Protein AF-A0A1N7JQ66-F1 (afdb_monomer)

pLDDT: mean 81.76, std 10.27, range [47.38, 91.62]

Structure (mmCIF, N/CA/C/O backbone):
data_AF-A0A1N7JQ66-F1
#
_entry.id   AF-A0A1N7JQ66-F1
#
loop_
_atom_site.group_PDB
_atom_site.id
_atom_site.type_symbol
_atom_site.label_atom_id
_atom_site.label_alt_id
_atom_site.label_comp_id
_atom_site.label_asym_id
_atom_site.label_entity_id
_atom_site.label_seq_id
_atom_site.pdbx_PDB_ins_code
_atom_site.Cartn_x
_atom_site.Cartn_y
_atom_site.Cartn_z
_atom_site.occupancy
_atom_site.B_iso_or_equiv
_atom_site.auth_seq_id
_atom_site.auth_comp_id
_atom_site.auth_asym_id
_atom_site.auth_atom_id
_atom_site.pdbx_PDB_model_num
ATOM 1 N N . MET A 1 1 ? 8.493 10.787 7.341 1.00 57.88 1 MET A N 1
ATOM 2 C CA . MET A 1 1 ? 9.336 9.658 6.899 1.00 57.88 1 MET A CA 1
ATOM 3 C C . MET A 1 1 ? 8.593 8.378 7.246 1.00 57.88 1 MET A C 1
ATOM 5 O O . MET A 1 1 ? 7.920 8.374 8.273 1.00 57.88 1 MET A O 1
ATOM 9 N N . ALA A 1 2 ? 8.598 7.369 6.374 1.00 65.94 2 ALA A N 1
ATOM 10 C CA . ALA A 1 2 ? 7.970 6.081 6.676 1.00 65.94 2 ALA A CA 1
ATOM 11 C C . ALA A 1 2 ? 8.928 5.208 7.506 1.00 65.94 2 ALA A C 1
ATOM 13 O O . ALA A 1 2 ? 10.132 5.325 7.293 1.00 65.94 2 ALA A O 1
ATOM 14 N N . PRO A 1 3 ? 8.429 4.342 8.411 1.00 72.75 3 PRO A N 1
ATOM 15 C CA . PRO A 1 3 ? 9.292 3.502 9.244 1.00 72.75 3 PRO A CA 1
ATOM 16 C C . PRO A 1 3 ? 10.181 2.549 8.413 1.00 72.75 3 PRO A C 1
ATOM 18 O O . PRO A 1 3 ? 9.960 2.393 7.206 1.00 72.75 3 PRO A O 1
ATOM 21 N N . PRO A 1 4 ? 11.177 1.887 9.025 1.00 71.75 4 PRO A N 1
ATOM 22 C CA . PRO A 1 4 ? 11.940 0.830 8.364 1.00 71.75 4 PRO A CA 1
ATOM 23 C C . PRO A 1 4 ? 11.039 -0.333 7.920 1.00 71.75 4 PRO A C 1
ATOM 25 O O . PRO A 1 4 ? 9.967 -0.561 8.493 1.00 71.75 4 PRO A O 1
ATOM 28 N N . ILE A 1 5 ? 11.469 -1.089 6.904 1.00 66.38 5 ILE A N 1
ATOM 29 C CA . ILE A 1 5 ? 10.705 -2.252 6.421 1.00 66.38 5 ILE A CA 1
ATOM 30 C C . ILE A 1 5 ? 10.740 -3.347 7.498 1.00 66.38 5 ILE A C 1
ATOM 32 O O . ILE A 1 5 ? 11.826 -3.774 7.896 1.00 66.38 5 ILE A O 1
ATOM 36 N N . PRO A 1 6 ? 9.589 -3.855 7.972 1.00 65.75 6 PRO A N 1
ATOM 37 C CA . PRO A 1 6 ? 9.570 -4.958 8.922 1.00 65.75 6 PRO A CA 1
ATOM 38 C C . PRO A 1 6 ? 10.256 -6.203 8.364 1.00 65.75 6 PRO A C 1
ATOM 40 O O . PRO A 1 6 ? 9.927 -6.673 7.280 1.00 65.75 6 PRO A O 1
ATOM 43 N N . ALA A 1 7 ? 11.111 -6.829 9.172 1.00 56.16 7 ALA A N 1
ATOM 44 C CA . ALA A 1 7 ? 11.742 -8.112 8.852 1.00 56.16 7 ALA A CA 1
ATOM 45 C C . ALA A 1 7 ? 10.801 -9.336 9.017 1.00 56.16 7 ALA A C 1
ATOM 47 O O . ALA A 1 7 ? 11.250 -10.483 9.001 1.00 56.16 7 ALA A O 1
ATOM 48 N N . GLY A 1 8 ? 9.502 -9.119 9.257 1.00 54.00 8 GLY A N 1
ATOM 49 C CA . GLY A 1 8 ? 8.574 -10.127 9.778 1.00 54.00 8 GLY A CA 1
ATOM 50 C C . GLY A 1 8 ? 7.766 -10.884 8.719 1.00 54.00 8 GLY A C 1
ATOM 51 O O . GLY A 1 8 ? 7.288 -10.292 7.759 1.00 54.00 8 GLY A O 1
ATOM 52 N N . ARG A 1 9 ? 7.556 -12.191 8.966 1.00 47.38 9 ARG A N 1
ATOM 53 C CA . ARG A 1 9 ? 6.660 -13.136 8.257 1.00 47.38 9 ARG A CA 1
ATOM 54 C C . ARG A 1 9 ? 5.194 -12.678 8.265 1.00 47.38 9 ARG A C 1
ATOM 56 O O . ARG A 1 9 ? 4.346 -13.288 8.911 1.00 47.38 9 ARG A O 1
ATOM 63 N N . GLN A 1 10 ? 4.878 -11.602 7.571 1.00 60.72 10 GLN A N 1
ATOM 64 C CA . GLN A 1 10 ? 3.501 -11.327 7.199 1.00 60.72 10 GLN A CA 1
ATOM 65 C C . GLN A 1 10 ? 3.139 -12.302 6.078 1.00 60.72 10 GLN A C 1
ATOM 67 O O . GLN A 1 10 ? 3.944 -12.534 5.169 1.00 60.72 10 GLN A O 1
ATOM 72 N N . SER A 1 11 ? 1.979 -12.953 6.181 1.00 58.47 11 SER A N 1
ATOM 73 C CA . SER A 1 11 ? 1.555 -13.871 5.129 1.00 58.47 11 SER A CA 1
ATOM 74 C C . SER A 1 11 ? 1.358 -13.046 3.869 1.00 58.47 11 SER A C 1
ATOM 76 O O . SER A 1 11 ? 0.482 -12.190 3.810 1.00 58.47 11 SER A O 1
ATOM 78 N N . LYS A 1 12 ? 2.188 -13.290 2.853 1.00 63.78 12 LYS A N 1
ATOM 79 C CA . LYS A 1 12 ? 2.109 -12.554 1.589 1.00 63.78 12 LYS A CA 1
ATOM 80 C C . LYS A 1 12 ? 0.705 -12.638 0.988 1.00 63.78 12 LYS A C 1
ATOM 82 O O . LYS A 1 12 ? 0.252 -11.6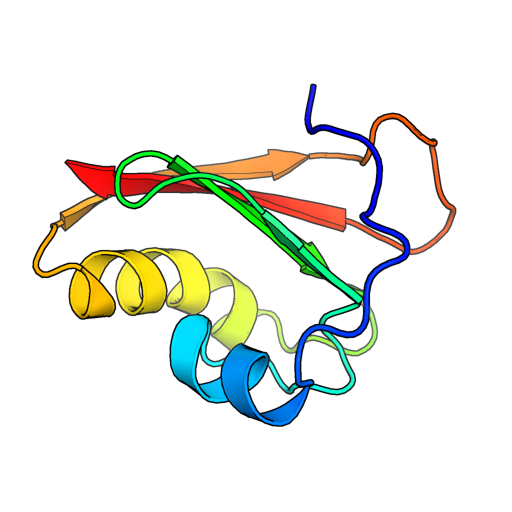71 0.395 1.00 63.78 12 LYS A O 1
ATOM 87 N N . VAL A 1 13 ? -0.006 -13.745 1.215 1.00 58.47 13 VAL A N 1
ATOM 88 C CA . VAL A 1 13 ? -1.405 -13.957 0.802 1.00 58.47 13 VAL A CA 1
ATOM 89 C C . VAL A 1 13 ? -2.345 -12.844 1.293 1.00 58.47 13 VAL A C 1
ATOM 91 O O . VAL A 1 13 ? -3.255 -12.463 0.564 1.00 58.47 13 VAL A O 1
ATOM 94 N N . ASP A 1 14 ? -2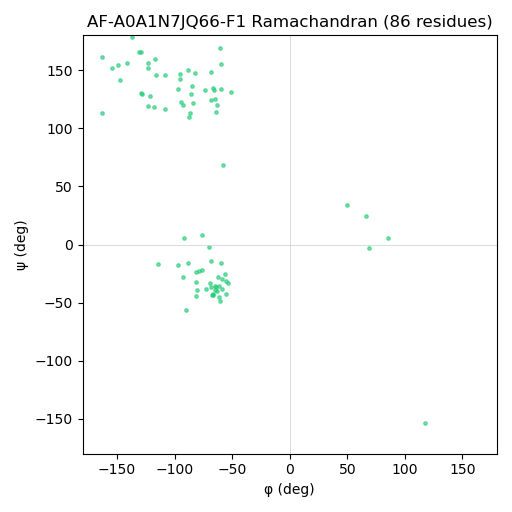.099 -12.258 2.466 1.00 73.69 14 ASP A N 1
ATOM 95 C CA . ASP A 1 14 ? -2.939 -11.184 3.006 1.00 73.69 14 ASP A CA 1
ATOM 96 C C . ASP A 1 14 ? -2.682 -9.829 2.324 1.00 73.69 14 ASP A C 1
ATOM 98 O O . ASP A 1 14 ? -3.548 -8.960 2.325 1.00 73.69 14 ASP A O 1
ATOM 102 N N . PHE A 1 15 ? -1.521 -9.623 1.693 1.00 82.81 15 PHE A N 1
ATOM 103 C CA . PHE A 1 15 ? -1.167 -8.323 1.112 1.00 82.81 15 PHE A CA 1
ATOM 104 C C . PHE A 1 15 ? -2.029 -7.940 -0.085 1.00 82.81 15 PHE A C 1
ATOM 106 O O . PHE A 1 15 ? -2.488 -6.799 -0.158 1.00 82.81 15 PHE A O 1
ATOM 113 N N . GLU A 1 16 ? -2.294 -8.882 -0.987 1.00 84.69 16 GLU A N 1
ATOM 114 C CA . GLU A 1 16 ? -3.174 -8.642 -2.130 1.00 84.69 16 GLU A CA 1
ATOM 115 C C . GLU A 1 16 ? -4.623 -8.453 -1.682 1.00 84.69 16 GLU A C 1
ATOM 117 O O . GLU A 1 16 ? -5.308 -7.569 -2.185 1.00 84.69 16 GLU A O 1
ATOM 122 N N . ALA A 1 17 ? -5.074 -9.183 -0.660 1.00 82.19 17 ALA A N 1
ATOM 123 C CA . ALA A 1 17 ? -6.405 -8.980 -0.091 1.00 82.19 17 ALA A CA 1
ATOM 124 C C . ALA A 1 17 ? -6.565 -7.596 0.575 1.00 82.19 17 ALA A C 1
ATOM 126 O O . ALA A 1 17 ? -7.636 -6.989 0.497 1.00 82.19 17 ALA A O 1
ATOM 127 N N . LEU A 1 18 ? -5.505 -7.084 1.211 1.00 82.25 18 LEU A N 1
ATOM 128 C CA . LEU A 1 18 ? -5.508 -5.794 1.910 1.00 82.25 18 LEU A CA 1
ATOM 129 C C . LEU A 1 18 ? -5.337 -4.596 0.969 1.00 82.25 18 LEU A C 1
ATOM 131 O O . LEU A 1 18 ? -5.960 -3.559 1.179 1.00 82.25 18 LEU A O 1
ATOM 135 N N . THR A 1 19 ? -4.479 -4.720 -0.044 1.00 82.25 19 THR A N 1
ATOM 136 C CA . THR A 1 19 ? -4.057 -3.592 -0.895 1.00 82.25 19 THR A CA 1
ATOM 137 C C . THR A 1 19 ? -4.508 -3.715 -2.344 1.00 82.25 19 THR A C 1
ATOM 139 O O . THR A 1 19 ? -4.446 -2.741 -3.078 1.00 82.25 19 THR A O 1
ATOM 142 N N . GLY A 1 20 ? -4.908 -4.896 -2.810 1.00 84.38 20 GLY A N 1
ATOM 143 C CA . GLY A 1 20 ? -5.110 -5.167 -4.236 1.00 84.38 20 GLY A CA 1
ATOM 144 C C . GLY A 1 20 ? -3.816 -5.196 -5.062 1.00 84.38 20 GLY A C 1
ATOM 145 O O . GLY A 1 20 ? -3.863 -5.474 -6.259 1.00 84.38 20 GLY A O 1
ATOM 146 N N . ILE A 1 21 ? -2.655 -4.924 -4.455 1.00 86.44 21 ILE A N 1
ATOM 147 C CA . ILE A 1 21 ? -1.347 -5.067 -5.095 1.00 86.44 21 ILE A CA 1
ATOM 148 C C . ILE A 1 21 ? -0.918 -6.518 -4.951 1.00 86.44 21 ILE A C 1
ATOM 150 O O . ILE A 1 21 ? -1.017 -7.100 -3.871 1.00 86.44 21 ILE A O 1
ATOM 154 N N . ARG A 1 22 ? -0.387 -7.084 -6.036 1.00 84.50 22 ARG A N 1
ATOM 155 C CA . ARG A 1 22 ? 0.111 -8.454 -6.029 1.00 84.50 22 ARG A CA 1
ATOM 156 C C . ARG A 1 22 ? 1.070 -8.693 -4.867 1.00 84.50 22 ARG A C 1
ATOM 158 O O . ARG A 1 22 ? 2.035 -7.952 -4.674 1.00 84.50 22 ARG A O 1
ATOM 165 N N . SER A 1 23 ? 0.837 -9.776 -4.141 1.00 82.31 23 SER A N 1
ATOM 166 C CA . SER A 1 23 ? 1.600 -10.155 -2.952 1.00 82.31 23 SER A CA 1
ATOM 167 C C . SER A 1 23 ? 3.111 -10.290 -3.170 1.00 82.31 23 SER A C 1
ATOM 169 O O . SER A 1 23 ? 3.880 -10.169 -2.219 1.00 82.31 23 SER A O 1
ATOM 171 N N . ASP A 1 24 ? 3.555 -10.576 -4.397 1.00 82.69 24 ASP A N 1
ATOM 172 C CA . ASP A 1 24 ? 4.974 -10.646 -4.757 1.00 82.69 24 ASP A CA 1
ATOM 173 C C . ASP A 1 24 ? 5.624 -9.274 -4.969 1.00 82.69 24 ASP A C 1
ATOM 175 O O . ASP A 1 24 ? 6.836 -9.157 -4.803 1.00 82.69 24 ASP A O 1
ATOM 179 N N . ALA A 1 25 ? 4.827 -8.246 -5.265 1.00 87.25 25 ALA A N 1
ATOM 180 C CA . ALA A 1 25 ? 5.282 -6.866 -5.395 1.00 87.25 25 ALA A CA 1
ATOM 181 C C . ALA A 1 25 ? 5.264 -6.102 -4.060 1.00 87.25 25 ALA A C 1
ATOM 183 O O . ALA A 1 25 ? 5.882 -5.045 -3.957 1.00 87.25 25 ALA A O 1
ATOM 184 N N . VAL A 1 26 ? 4.574 -6.616 -3.037 1.00 87.56 26 VAL A N 1
ATOM 185 C CA . VAL A 1 26 ? 4.534 -6.024 -1.692 1.00 87.56 26 VAL A CA 1
ATOM 186 C C . VAL A 1 26 ? 5.596 -6.671 -0.806 1.00 87.56 26 VAL A C 1
ATOM 188 O O . VAL A 1 26 ? 5.608 -7.883 -0.586 1.00 87.56 26 VAL A O 1
ATOM 191 N N . ALA A 1 27 ? 6.487 -5.846 -0.265 1.00 85.00 27 ALA A N 1
ATOM 192 C CA . ALA A 1 27 ? 7.508 -6.268 0.684 1.00 85.00 27 ALA A CA 1
ATOM 193 C C . ALA A 1 27 ? 6.942 -6.377 2.107 1.00 85.00 27 ALA A C 1
ATOM 195 O O . ALA A 1 27 ? 7.213 -7.358 2.799 1.00 85.00 27 ALA A O 1
ATOM 196 N N . ALA A 1 28 ? 6.148 -5.389 2.532 1.00 84.19 28 ALA A N 1
ATOM 197 C CA . ALA A 1 28 ? 5.540 -5.348 3.859 1.00 84.19 28 ALA A CA 1
ATOM 198 C C . ALA A 1 28 ? 4.373 -4.353 3.932 1.00 84.19 28 ALA A C 1
ATOM 200 O O . ALA A 1 28 ? 4.294 -3.417 3.135 1.00 84.19 28 ALA A O 1
ATOM 201 N N . ILE A 1 29 ? 3.513 -4.505 4.942 1.00 85.44 29 ILE A N 1
ATOM 202 C CA . ILE A 1 29 ? 2.483 -3.520 5.303 1.00 85.44 29 ILE A CA 1
ATOM 203 C C . ILE A 1 29 ? 2.588 -3.221 6.799 1.00 85.44 29 ILE A C 1
ATOM 205 O O . ILE A 1 29 ? 2.619 -4.136 7.620 1.00 85.44 29 ILE A O 1
ATOM 209 N N . THR A 1 30 ? 2.628 -1.950 7.183 1.00 84.94 30 THR A N 1
ATOM 210 C CA . THR A 1 30 ? 2.672 -1.532 8.592 1.00 84.94 30 THR A CA 1
ATOM 211 C C . THR A 1 30 ? 1.648 -0.458 8.886 1.00 84.94 30 THR A C 1
ATOM 213 O O . THR A 1 30 ? 1.108 0.162 7.979 1.00 84.94 30 THR A O 1
ATOM 216 N N . GLY A 1 31 ? 1.397 -0.213 10.169 1.00 79.44 31 GLY A N 1
ATOM 217 C CA . GLY A 1 31 ? 0.573 0.897 10.624 1.00 79.44 31 GLY A CA 1
ATOM 218 C C . GLY A 1 31 ? -0.685 0.452 11.358 1.00 79.44 31 GLY A C 1
ATOM 219 O O . GLY A 1 31 ? -0.720 -0.590 12.009 1.00 79.44 31 GLY A O 1
ATOM 220 N N . THR A 1 32 ? -1.694 1.309 11.308 1.00 79.69 32 THR A N 1
ATOM 221 C CA . THR A 1 32 ? -2.957 1.217 12.042 1.00 79.69 32 THR A CA 1
ATOM 222 C C . THR A 1 32 ? -4.141 1.391 11.082 1.00 79.69 32 THR A C 1
ATOM 224 O O . THR A 1 32 ? -3.961 1.918 9.983 1.00 79.69 32 THR A O 1
ATOM 227 N N . PRO A 1 33 ? -5.377 1.061 11.502 1.00 75.81 33 PRO A N 1
ATOM 228 C CA . PRO A 1 33 ? -6.578 1.255 10.678 1.00 75.81 33 PRO A CA 1
ATOM 229 C C . PRO A 1 33 ? -6.846 2.711 10.254 1.00 75.81 33 PRO A C 1
ATOM 231 O O . PRO A 1 33 ? -7.651 2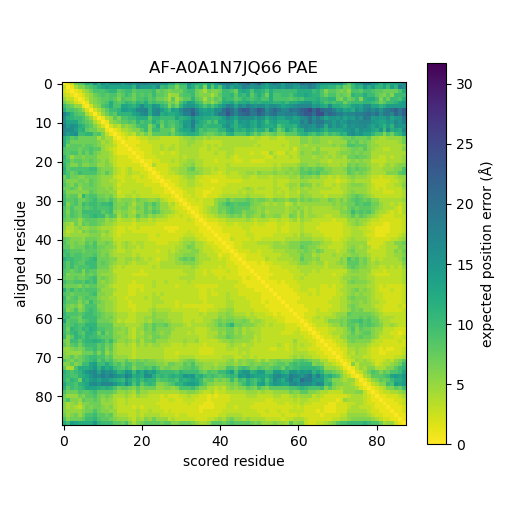.954 9.362 1.00 75.81 33 PRO A O 1
ATOM 234 N N . ASN A 1 34 ? -6.201 3.689 10.902 1.00 83.25 34 ASN A N 1
ATOM 235 C CA . ASN A 1 34 ? -6.288 5.108 10.541 1.00 83.25 34 ASN A CA 1
ATOM 236 C C . ASN A 1 34 ? -5.120 5.571 9.654 1.00 83.25 34 ASN A C 1
ATOM 238 O O . ASN A 1 34 ? -5.203 6.635 9.047 1.00 83.25 34 ASN A O 1
ATOM 242 N N . GLY A 1 35 ? -4.025 4.814 9.598 1.00 84.69 35 GLY A N 1
ATOM 243 C CA . GLY A 1 35 ? -2.811 5.211 8.897 1.00 84.69 35 GLY A CA 1
ATOM 244 C C . GLY A 1 35 ? -1.898 4.019 8.653 1.00 84.69 35 GLY A C 1
ATOM 245 O O . GLY A 1 35 ? -1.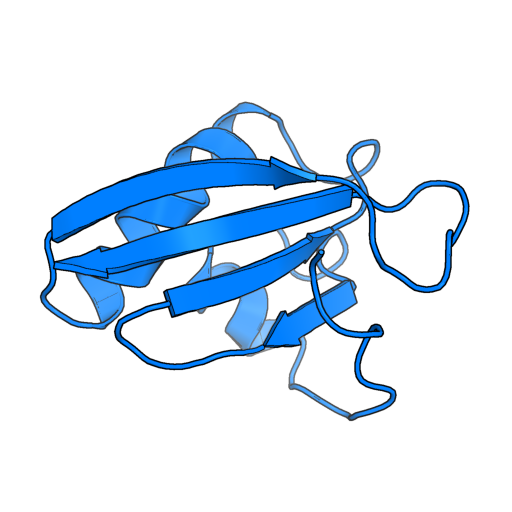375 3.461 9.616 1.00 84.69 35 GLY A O 1
ATOM 246 N N . SER A 1 36 ? -1.720 3.633 7.393 1.00 87.25 36 SER A N 1
ATOM 247 C CA . SER A 1 36 ? -0.952 2.462 6.963 1.00 87.25 36 SER A CA 1
ATOM 248 C C . SER A 1 36 ? 0.164 2.832 5.985 1.00 87.25 36 SER A C 1
ATOM 250 O O . SER A 1 36 ? 0.068 3.805 5.242 1.00 87.25 36 SER A O 1
ATOM 252 N N . TYR A 1 37 ? 1.223 2.034 5.978 1.00 88.75 37 TYR A N 1
ATOM 253 C CA . TYR A 1 37 ? 2.391 2.156 5.117 1.00 88.75 37 TYR A CA 1
ATOM 254 C C . TYR A 1 37 ? 2.556 0.848 4.352 1.00 88.75 37 TYR A C 1
ATOM 256 O O . TYR A 1 37 ? 2.745 -0.207 4.956 1.00 88.75 37 TYR A O 1
ATOM 264 N N . VAL A 1 38 ? 2.484 0.908 3.028 1.00 89.44 38 VAL A N 1
ATOM 265 C CA . VAL A 1 38 ? 2.655 -0.252 2.150 1.00 89.44 38 VAL A CA 1
ATOM 266 C C . VAL A 1 38 ? 3.993 -0.116 1.444 1.00 89.44 38 VAL A C 1
ATOM 268 O O . VAL A 1 38 ? 4.202 0.823 0.680 1.00 89.44 38 VAL A O 1
ATOM 271 N N . TYR A 1 39 ? 4.901 -1.047 1.701 1.00 89.00 39 TYR A N 1
ATOM 272 C CA . TYR A 1 39 ? 6.214 -1.110 1.071 1.00 89.00 39 TYR A CA 1
ATOM 273 C C . TYR A 1 39 ? 6.105 -2.002 -0.151 1.00 89.00 39 TYR A C 1
ATOM 275 O O . TYR A 1 39 ? 5.751 -3.175 -0.023 1.00 89.00 39 TYR A O 1
ATOM 283 N N . TYR A 1 40 ? 6.398 -1.460 -1.326 1.00 88.81 40 TYR A N 1
ATOM 284 C CA . TYR A 1 40 ? 6.233 -2.176 -2.581 1.00 88.81 40 TYR A CA 1
ATOM 285 C C . TYR A 1 40 ? 7.360 -1.874 -3.568 1.00 88.81 40 TYR A C 1
ATOM 287 O O . TYR A 1 40 ? 8.021 -0.832 -3.508 1.00 88.81 40 TYR A O 1
ATOM 295 N N . ASP A 1 41 ? 7.562 -2.811 -4.486 1.00 88.94 41 ASP A N 1
ATOM 296 C CA . ASP A 1 41 ? 8.437 -2.654 -5.637 1.00 88.94 41 ASP A CA 1
ATOM 297 C C . ASP A 1 41 ? 7.638 -2.005 -6.788 1.00 88.94 41 ASP A C 1
ATOM 299 O O . ASP A 1 41 ? 6.706 -2.625 -7.312 1.00 88.94 41 ASP A O 1
ATOM 303 N N . PRO A 1 42 ? 7.961 -0.764 -7.203 1.00 86.00 42 PRO A N 1
ATOM 304 C CA . PRO A 1 42 ? 7.258 -0.074 -8.282 1.00 86.00 42 PRO A CA 1
ATOM 305 C C . PRO A 1 42 ? 7.488 -0.697 -9.669 1.00 86.00 42 PRO A C 1
ATOM 307 O O . PRO A 1 42 ? 6.752 -0.366 -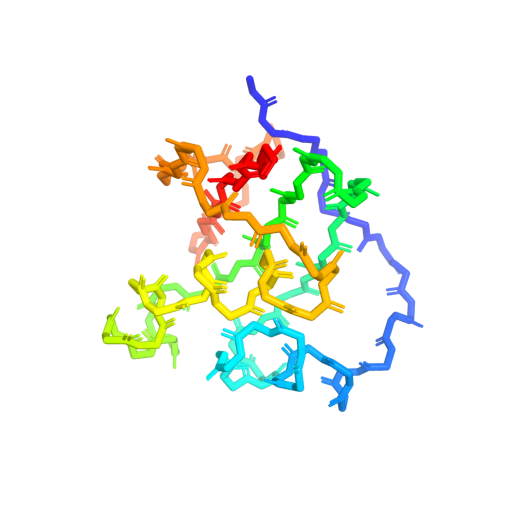10.594 1.00 86.00 42 PRO A O 1
ATOM 310 N N . PHE A 1 43 ? 8.485 -1.573 -9.844 1.00 85.19 43 PHE A N 1
ATOM 311 C CA . PHE A 1 43 ? 8.697 -2.314 -11.090 1.00 85.19 43 PHE A CA 1
ATOM 312 C C . PHE A 1 43 ? 7.782 -3.537 -11.196 1.00 85.19 43 PHE A C 1
ATOM 314 O O . PHE A 1 43 ? 7.373 -3.896 -12.300 1.00 85.19 43 PHE A O 1
ATOM 321 N N . ALA A 1 44 ? 7.455 -4.171 -10.068 1.00 86.50 44 ALA A N 1
ATOM 322 C CA . ALA A 1 44 ? 6.565 -5.331 -10.022 1.00 86.50 44 ALA A CA 1
ATOM 323 C C . ALA A 1 44 ? 5.090 -4.953 -9.783 1.00 86.50 44 ALA A C 1
ATOM 325 O O . ALA A 1 44 ? 4.189 -5.680 -10.208 1.00 86.50 44 ALA A O 1
ATOM 326 N N . ALA A 1 45 ? 4.824 -3.828 -9.110 1.00 86.50 45 ALA A N 1
ATOM 327 C CA . ALA A 1 45 ? 3.475 -3.373 -8.794 1.00 86.50 45 ALA A CA 1
ATOM 328 C C . ALA A 1 45 ? 2.854 -2.591 -9.968 1.00 86.50 45 ALA A C 1
ATOM 330 O O . ALA A 1 45 ? 3.390 -1.556 -10.369 1.00 86.50 45 ALA A O 1
ATOM 331 N N . PRO A 1 46 ? 1.696 -3.017 -10.506 1.00 86.75 46 PRO A N 1
ATOM 332 C CA . PRO A 1 46 ? 1.026 -2.263 -11.554 1.00 86.75 46 PRO A CA 1
ATOM 333 C C . PRO A 1 46 ? 0.525 -0.915 -11.007 1.00 86.75 46 PRO A C 1
ATOM 335 O O . PRO A 1 46 ? -0.108 -0.895 -9.948 1.00 86.75 46 PRO A O 1
ATOM 338 N N . PRO A 1 47 ? 0.732 0.207 -11.724 1.00 84.44 47 PRO A N 1
ATOM 339 C CA . PRO A 1 47 ? 0.405 1.545 -11.224 1.00 84.44 47 PRO A CA 1
ATOM 340 C C . PRO A 1 47 ? -1.076 1.690 -10.858 1.00 84.44 47 PRO A C 1
ATOM 342 O O . PRO A 1 47 ? -1.390 2.241 -9.811 1.00 84.44 47 PRO A O 1
ATOM 345 N N . ALA A 1 48 ? -1.977 1.082 -11.635 1.00 86.94 48 ALA A N 1
ATOM 346 C CA . ALA A 1 48 ? -3.408 1.078 -11.332 1.00 86.94 48 ALA A CA 1
ATOM 347 C C . ALA A 1 48 ? -3.747 0.397 -9.990 1.00 86.94 48 ALA A C 1
ATOM 349 O O . ALA A 1 48 ? -4.651 0.840 -9.286 1.00 86.94 48 ALA A O 1
ATOM 350 N N . ALA A 1 49 ? -3.020 -0.662 -9.609 1.00 87.69 49 ALA A N 1
ATOM 351 C CA . ALA A 1 49 ? -3.217 -1.311 -8.312 1.00 87.69 49 ALA A CA 1
ATOM 352 C C . ALA A 1 49 ? -2.669 -0.448 -7.170 1.00 87.69 49 ALA A C 1
ATOM 354 O O . ALA A 1 49 ? -3.299 -0.351 -6.123 1.00 87.69 49 ALA A O 1
ATOM 355 N N . VAL A 1 50 ? -1.534 0.225 -7.385 1.00 88.00 50 VAL A N 1
ATOM 356 C CA . VAL A 1 50 ? -0.953 1.160 -6.409 1.00 88.00 50 VAL A CA 1
ATOM 357 C C . VAL A 1 50 ? -1.883 2.349 -6.160 1.00 88.00 50 VAL A C 1
ATOM 359 O O . VAL A 1 50 ? -2.053 2.751 -5.014 1.00 88.00 50 VAL A O 1
ATOM 362 N N . GLU A 1 51 ? -2.523 2.885 -7.199 1.00 88.62 51 GLU A N 1
ATOM 363 C CA . GLU A 1 51 ? -3.503 3.972 -7.065 1.00 88.62 51 GLU A CA 1
ATOM 364 C C . GLU A 1 51 ? -4.804 3.520 -6.383 1.00 88.62 51 GLU A C 1
ATOM 366 O O . GLU A 1 51 ? -5.414 4.295 -5.646 1.00 88.62 51 GLU A O 1
ATOM 371 N N . ALA A 1 52 ? -5.223 2.266 -6.582 1.00 89.12 52 ALA A N 1
ATOM 372 C CA . ALA A 1 52 ? -6.423 1.706 -5.956 1.00 89.12 52 ALA A CA 1
ATOM 373 C C . ALA A 1 52 ? -6.197 1.231 -4.507 1.00 89.12 52 ALA A C 1
ATOM 375 O O . ALA A 1 52 ? -7.146 1.184 -3.716 1.00 89.12 52 ALA A O 1
ATOM 376 N N . ALA A 1 53 ? -4.956 0.910 -4.136 1.00 89.62 53 ALA A N 1
ATOM 377 C CA . ALA A 1 53 ? -4.605 0.353 -2.833 1.00 89.62 53 ALA A CA 1
ATOM 378 C C . ALA A 1 53 ? -5.045 1.180 -1.615 1.00 89.62 53 ALA A C 1
ATOM 380 O O . ALA A 1 53 ? -5.568 0.583 -0.672 1.00 89.62 53 ALA A O 1
ATOM 381 N N . PRO A 1 54 ? -4.913 2.522 -1.596 1.00 89.25 54 PRO A N 1
ATOM 382 C CA . PRO A 1 54 ? -5.358 3.336 -0.471 1.00 89.25 54 PRO A CA 1
ATOM 383 C C . PRO A 1 54 ? -6.862 3.220 -0.227 1.00 89.25 54 PRO A C 1
ATOM 385 O O . PRO A 1 54 ? -7.303 3.042 0.908 1.00 89.25 54 PRO A O 1
ATOM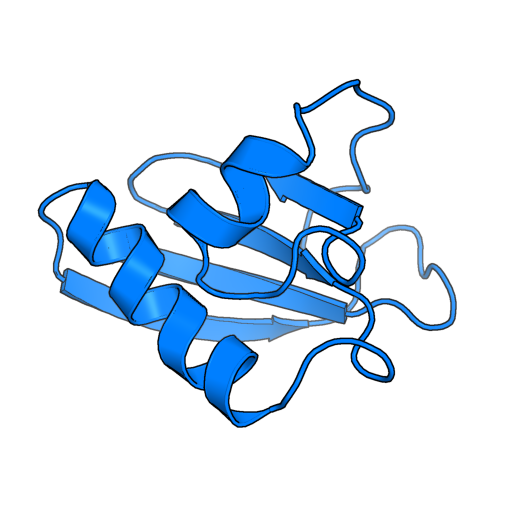 388 N N . ALA A 1 55 ? -7.652 3.282 -1.301 1.00 89.50 55 ALA A N 1
ATOM 389 C CA . ALA A 1 55 ? -9.101 3.163 -1.225 1.00 89.50 55 ALA A CA 1
ATOM 390 C C . ALA A 1 55 ? -9.521 1.755 -0.780 1.00 89.50 55 ALA A C 1
ATOM 392 O O . ALA A 1 55 ? -10.380 1.629 0.092 1.00 89.50 55 ALA A O 1
ATOM 393 N N . HIS A 1 56 ? -8.882 0.712 -1.319 1.00 88.62 56 HIS A N 1
ATOM 394 C CA . HIS A 1 56 ? -9.123 -0.675 -0.914 1.00 88.62 56 HIS A CA 1
ATOM 395 C C . HIS A 1 56 ? -8.819 -0.907 0.567 1.00 88.62 56 HIS A C 1
ATOM 397 O O . HIS A 1 56 ? -9.655 -1.451 1.288 1.00 88.62 56 HIS A O 1
ATOM 403 N N . LEU A 1 57 ? -7.658 -0.448 1.034 1.00 86.88 57 LEU A N 1
ATOM 404 C CA . LEU A 1 57 ? -7.220 -0.659 2.408 1.00 86.88 57 LEU A CA 1
ATOM 405 C C . LEU A 1 57 ? -8.121 0.089 3.400 1.00 86.88 57 LEU A C 1
ATOM 407 O O . LEU A 1 57 ? -8.553 -0.488 4.395 1.00 86.88 57 LEU A O 1
ATOM 411 N N . CYS A 1 58 ? -8.493 1.340 3.111 1.00 89.12 58 CYS A N 1
ATOM 412 C CA . CYS A 1 58 ? -9.444 2.063 3.958 1.00 89.12 58 CYS A CA 1
ATOM 413 C C . CYS A 1 58 ? -10.839 1.414 3.952 1.00 89.12 58 CYS A C 1
ATOM 415 O O . CYS A 1 58 ? -11.458 1.300 5.013 1.00 89.12 58 CYS A O 1
ATOM 417 N N . ALA A 1 59 ? -11.309 0.918 2.802 1.00 88.81 59 ALA A N 1
ATOM 418 C CA . ALA A 1 59 ? -12.598 0.236 2.695 1.00 88.81 59 ALA A CA 1
ATOM 419 C C . ALA A 1 59 ? -12.652 -1.070 3.508 1.00 88.81 59 ALA A C 1
ATOM 421 O O . ALA A 1 59 ? -13.674 -1.339 4.138 1.00 88.81 59 ALA A O 1
ATOM 422 N N . GLN A 1 60 ? -11.553 -1.834 3.579 1.00 85.44 60 GLN A N 1
ATOM 423 C CA . GLN A 1 60 ? -11.431 -3.014 4.457 1.00 85.44 60 GLN A CA 1
ATOM 424 C C . GLN A 1 60 ? -11.638 -2.663 5.939 1.00 85.44 60 GLN A C 1
ATOM 426 O O . GLN A 1 60 ? -12.148 -3.467 6.717 1.00 85.44 60 GLN A O 1
ATOM 431 N N . HIS A 1 61 ? -11.287 -1.438 6.331 1.00 83.56 61 HIS A N 1
ATOM 432 C CA . HIS A 1 61 ? -11.503 -0.914 7.678 1.00 83.56 61 HIS A CA 1
ATOM 433 C C . HIS A 1 61 ? -12.832 -0.158 7.844 1.00 83.56 61 HIS A C 1
ATOM 435 O O . HIS A 1 61 ? -13.070 0.420 8.905 1.00 83.56 61 HIS A O 1
ATOM 441 N N . GLY A 1 62 ? -13.699 -0.141 6.824 1.00 86.62 62 GLY A N 1
ATOM 442 C CA . GLY A 1 62 ? -14.961 0.603 6.841 1.00 86.62 62 GLY A CA 1
ATOM 443 C C . GLY A 1 62 ? -14.780 2.124 6.878 1.00 86.62 62 GLY A C 1
ATOM 444 O O . GLY A 1 62 ? -15.656 2.830 7.377 1.00 86.62 62 GLY A O 1
ATOM 445 N N . LYS A 1 63 ? -13.639 2.629 6.393 1.00 89.44 63 LYS A N 1
ATOM 446 C CA . LYS A 1 63 ? -13.259 4.047 6.401 1.00 89.44 63 LYS A CA 1
ATOM 447 C C . LYS A 1 63 ? -13.110 4.605 4.993 1.00 89.44 63 LYS A C 1
ATOM 449 O O . LYS A 1 63 ? -12.887 3.866 4.035 1.00 89.44 63 LYS A O 1
ATOM 454 N N . ALA A 1 64 ? -13.192 5.927 4.875 1.00 88.50 64 ALA A N 1
ATOM 455 C CA . ALA A 1 64 ? -12.899 6.613 3.625 1.00 88.50 64 ALA A CA 1
ATOM 456 C C . ALA A 1 64 ? -11.405 6.945 3.536 1.00 88.50 64 ALA A C 1
ATOM 458 O O . ALA A 1 64 ? -10.742 7.193 4.546 1.00 88.50 64 ALA A O 1
ATOM 459 N N . LEU A 1 65 ? -10.875 6.994 2.315 1.00 89.75 65 LEU A N 1
ATOM 460 C CA . LEU A 1 65 ? -9.541 7.531 2.083 1.00 89.75 65 LEU A CA 1
ATOM 461 C C . LEU A 1 65 ? -9.531 9.025 2.428 1.00 89.75 65 LEU A C 1
ATOM 463 O O .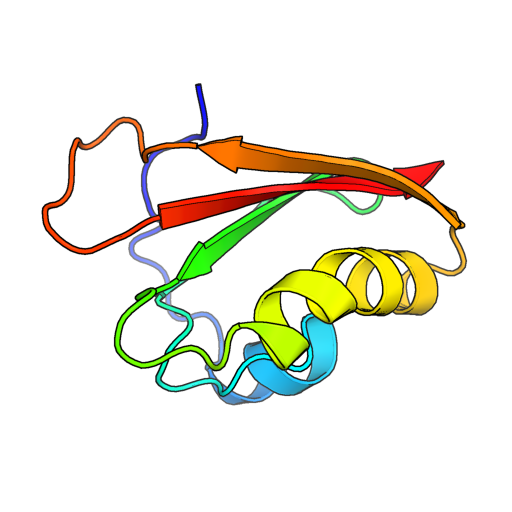 LEU A 1 65 ? -10.337 9.795 1.902 1.00 89.75 65 LEU A O 1
ATOM 467 N N . LYS A 1 66 ? -8.617 9.433 3.309 1.00 90.88 66 LYS A N 1
ATOM 468 C CA . LYS A 1 66 ? -8.363 10.844 3.609 1.00 90.88 66 LYS A CA 1
ATOM 469 C C . LYS A 1 66 ? -7.296 11.407 2.687 1.00 90.88 66 LYS A C 1
ATOM 471 O O . LYS A 1 66 ? -7.517 12.404 2.010 1.00 90.88 66 LYS A O 1
ATOM 476 N N . GLU A 1 67 ? -6.139 10.763 2.691 1.00 91.06 67 GLU A N 1
ATOM 477 C CA . GLU A 1 67 ? -4.976 11.147 1.903 1.00 91.06 67 GLU A CA 1
ATOM 478 C C . GLU A 1 67 ? -4.112 9.916 1.644 1.00 91.06 67 GLU A C 1
ATOM 480 O O . GLU A 1 67 ? -4.079 8.974 2.439 1.00 91.06 67 GLU A O 1
ATOM 485 N N . SER A 1 68 ? -3.391 9.942 0.533 1.00 91.25 68 SER A N 1
ATOM 486 C CA . SER A 1 68 ? -2.344 8.975 0.251 1.00 91.25 68 SER A CA 1
ATOM 487 C C . SER A 1 68 ? -1.240 9.623 -0.555 1.00 91.25 68 SER A C 1
ATOM 489 O O . SER A 1 68 ? -1.515 10.419 -1.453 1.00 91.25 68 SER A O 1
ATOM 491 N N . TYR A 1 69 ? 0.002 9.262 -0.266 1.00 90.38 69 TYR A N 1
ATOM 492 C CA . TYR A 1 69 ? 1.159 9.737 -1.012 1.00 90.38 69 TYR A CA 1
ATOM 493 C C . TYR A 1 69 ? 2.264 8.690 -1.018 1.00 90.38 69 TYR A C 1
ATOM 495 O O . TYR A 1 69 ? 2.367 7.859 -0.118 1.00 90.38 69 TYR A O 1
ATOM 503 N N . ILE A 1 70 ? 3.109 8.740 -2.042 1.00 90.50 70 ILE A N 1
ATOM 504 C CA . ILE A 1 70 ? 4.250 7.839 -2.176 1.00 90.50 70 ILE A CA 1
ATOM 505 C C . ILE A 1 70 ? 5.497 8.554 -1.660 1.00 90.50 70 ILE A C 1
ATOM 507 O O . ILE A 1 70 ? 5.752 9.709 -1.996 1.00 90.50 70 ILE A O 1
ATOM 511 N N . THR A 1 71 ? 6.278 7.860 -0.843 1.00 88.06 71 THR A N 1
ATOM 512 C CA . THR A 1 71 ? 7.549 8.331 -0.294 1.00 88.06 71 THR A CA 1
ATOM 513 C C . THR A 1 71 ? 8.600 7.223 -0.338 1.00 88.06 71 THR A C 1
ATOM 515 O O . THR A 1 71 ? 8.341 6.109 -0.800 1.00 88.06 71 THR A O 1
ATOM 518 N N . GLU A 1 72 ? 9.811 7.534 0.104 1.00 84.19 72 GLU A N 1
ATOM 519 C CA . GLU A 1 72 ? 10.915 6.582 0.203 1.00 84.19 72 GLU A CA 1
ATOM 520 C C . GLU A 1 72 ? 11.001 5.996 1.622 1.00 84.19 72 GLU A C 1
ATOM 522 O O . GLU A 1 72 ? 10.654 6.678 2.595 1.00 84.19 72 GLU A O 1
ATOM 527 N N . PRO A 1 73 ? 11.412 4.721 1.759 1.00 79.19 73 PRO A N 1
ATOM 528 C CA . PRO A 1 73 ? 11.612 4.110 3.068 1.00 79.19 73 PRO A CA 1
ATOM 529 C C . PRO A 1 73 ? 12.818 4.734 3.784 1.00 79.19 73 PRO A C 1
ATOM 531 O O . PRO A 1 73 ? 13.797 5.109 3.141 1.00 79.19 73 PRO A O 1
ATOM 534 N N . GLU A 1 74 ? 12.775 4.796 5.118 1.00 75.38 74 GLU A N 1
ATOM 535 C CA . GLU A 1 74 ? 13.862 5.361 5.939 1.00 75.38 74 GLU A CA 1
ATOM 536 C C . GLU A 1 74 ? 15.190 4.597 5.806 1.00 75.38 74 GLU A C 1
ATOM 538 O O . GLU A 1 74 ? 16.250 5.208 5.876 1.00 75.38 74 GLU A O 1
ATOM 543 N N . ASP A 1 75 ? 15.154 3.295 5.506 1.00 68.12 75 ASP A N 1
ATOM 544 C CA . ASP A 1 75 ? 16.354 2.497 5.206 1.00 68.12 75 ASP A CA 1
ATOM 545 C C . ASP A 1 75 ? 17.015 2.837 3.855 1.00 68.12 75 ASP A C 1
ATOM 547 O O . ASP A 1 75 ? 18.019 2.221 3.499 1.00 68.12 75 ASP A O 1
ATOM 551 N N . HIS A 1 76 ? 16.455 3.766 3.062 1.00 65.94 76 HIS A N 1
ATOM 552 C CA . HIS A 1 76 ? 16.935 4.095 1.711 1.00 65.94 76 HIS A CA 1
ATOM 553 C C . HIS A 1 76 ? 17.136 2.846 0.831 1.00 65.94 76 HIS A C 1
ATOM 555 O O . HIS A 1 76 ? 18.047 2.782 0.002 1.00 65.94 76 HIS A O 1
ATOM 561 N N . MET A 1 77 ? 16.291 1.825 1.015 1.00 67.75 77 MET A N 1
ATOM 562 C CA . MET A 1 77 ? 16.428 0.578 0.274 1.00 67.75 77 MET A CA 1
ATOM 563 C C . MET A 1 77 ? 16.231 0.830 -1.231 1.00 67.75 77 MET A C 1
ATOM 565 O O . MET A 1 77 ? 15.161 1.295 -1.641 1.00 67.75 77 MET A O 1
ATOM 569 N N . PRO A 1 78 ? 17.241 0.531 -2.069 1.00 69.31 78 PRO A N 1
ATOM 570 C CA . PRO A 1 78 ? 17.169 0.804 -3.495 1.00 69.31 78 PRO A CA 1
ATOM 571 C C . PRO A 1 78 ? 16.088 -0.060 -4.145 1.00 69.31 78 PRO A C 1
ATOM 573 O O . PRO A 1 78 ? 16.021 -1.266 -3.920 1.00 69.31 78 PRO A O 1
ATOM 576 N N . GLY A 1 79 ? 15.248 0.569 -4.969 1.00 77.81 79 GLY A N 1
ATOM 577 C CA . GLY A 1 79 ? 14.196 -0.122 -5.718 1.00 77.81 79 GLY A CA 1
ATOM 578 C C . GLY A 1 79 ? 12.880 -0.329 -4.965 1.00 77.81 79 GLY A C 1
ATOM 579 O O . GLY A 1 79 ? 11.987 -0.953 -5.519 1.00 77.81 79 GLY A O 1
ATOM 580 N N . MET A 1 80 ? 12.712 0.214 -3.754 1.00 85.12 80 MET A N 1
ATOM 581 C CA . MET A 1 80 ? 11.430 0.165 -3.039 1.00 85.12 80 MET A CA 1
ATOM 582 C C . MET A 1 80 ? 10.832 1.548 -2.808 1.00 85.12 80 MET A C 1
ATOM 584 O O . MET A 1 80 ? 11.532 2.538 -2.585 1.00 85.12 80 MET A O 1
ATOM 588 N N . LYS A 1 81 ? 9.502 1.606 -2.854 1.00 88.88 81 LYS A N 1
ATOM 589 C CA . LYS A 1 81 ? 8.704 2.790 -2.536 1.00 88.88 81 LYS A CA 1
ATOM 590 C C . LYS A 1 81 ? 7.714 2.459 -1.427 1.00 88.88 81 LYS A C 1
ATOM 592 O O . LYS A 1 81 ? 7.360 1.301 -1.210 1.00 88.88 81 LYS A O 1
ATOM 597 N N . VAL A 1 82 ? 7.292 3.493 -0.708 1.00 89.00 82 VAL A N 1
ATOM 598 C CA . VAL A 1 82 ? 6.315 3.377 0.372 1.00 89.00 82 VAL A CA 1
ATOM 599 C C . VAL A 1 82 ? 5.089 4.188 0.025 1.00 89.00 82 VAL A C 1
ATOM 601 O O . VAL A 1 82 ? 5.164 5.405 -0.110 1.00 89.00 82 VAL A O 1
ATOM 604 N N . LEU A 1 83 ? 3.952 3.518 -0.085 1.00 90.75 83 LEU A N 1
ATOM 605 C CA . LEU A 1 83 ? 2.653 4.155 -0.190 1.00 90.75 83 LEU A CA 1
ATOM 606 C C . LEU A 1 83 ? 2.130 4.408 1.224 1.00 90.75 83 LEU A C 1
ATOM 608 O O . LEU A 1 83 ? 1.801 3.477 1.959 1.00 90.75 83 LEU A O 1
ATOM 612 N N . VAL A 1 84 ? 2.090 5.679 1.609 1.00 91.06 84 VAL A N 1
ATOM 613 C CA . VAL A 1 84 ? 1.488 6.143 2.857 1.00 91.06 84 VAL A CA 1
ATOM 614 C C . VAL A 1 84 ? 0.004 6.363 2.616 1.00 91.06 84 VAL A C 1
ATOM 616 O O . VAL A 1 84 ? -0.375 7.028 1.654 1.00 91.06 84 VAL A O 1
ATOM 619 N N . ILE A 1 85 ? -0.828 5.805 3.486 1.00 91.62 85 ILE A N 1
ATOM 620 C CA . ILE A 1 85 ? -2.285 5.822 3.390 1.00 91.62 85 ILE A CA 1
ATOM 621 C C . ILE A 1 85 ? -2.829 6.319 4.719 1.00 91.62 85 ILE A C 1
ATOM 623 O O . ILE A 1 85 ? -2.497 5.759 5.759 1.00 91.62 85 ILE A O 1
ATOM 627 N N . THR A 1 86 ? -3.714 7.307 4.689 1.00 91.44 86 THR A N 1
ATOM 628 C CA . THR A 1 86 ? -4.439 7.790 5.865 1.00 91.44 86 THR A CA 1
ATOM 629 C C . THR A 1 86 ? -5.932 7.638 5.614 1.00 91.44 86 THR A C 1
ATOM 631 O O . THR A 1 86 ? -6.454 8.118 4.606 1.00 91.44 86 THR A O 1
ATOM 634 N N . CYS A 1 87 ? -6.628 6.998 6.547 1.00 90.8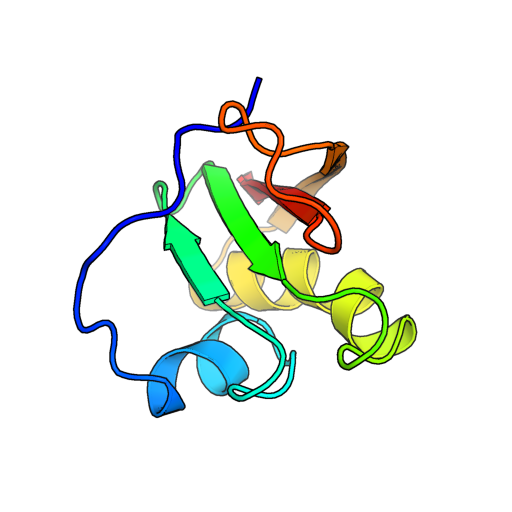1 87 CYS A N 1
ATOM 635 C CA . CYS A 1 87 ? -8.067 6.761 6.485 1.00 90.81 87 CYS A CA 1
ATOM 636 C C . CYS A 1 87 ? -8.794 7.650 7.506 1.00 90.81 87 CYS A C 1
ATOM 638 O O . CYS A 1 87 ? -8.272 7.896 8.597 1.00 90.81 87 CYS A O 1
ATOM 640 N N . GLN A 1 88 ? -10.004 8.112 7.178 1.00 88.00 88 GLN A N 1
ATOM 641 C CA . GLN A 1 88 ? -10.882 8.873 8.079 1.00 88.00 88 GLN A CA 1
ATOM 642 C C . GLN A 1 88 ? -12.215 8.162 8.283 1.00 88.00 88 GLN A C 1
ATOM 644 O O . GLN A 1 88 ? -12.838 7.755 7.277 1.00 88.00 88 GLN A O 1
#

Radius of gyration: 11.58 Å; Cα contacts (8 Å, |Δi|>4): 180; chains: 1; bounding box: 32×25×24 Å

Solvent-accessible surface area (backbone atoms only — not comparable to full-atom values): 4831 Å² total; per-residue (Å²): 131,47,72,66,84,68,95,65,91,66,62,46,78,54,43,26,76,43,28,63,32,54,34,88,22,43,76,42,77,49,76,49,85,51,39,33,37,38,32,28,28,69,89,68,34,56,66,72,31,63,69,44,16,45,50,44,39,14,47,77,64,77,30,44,63,67,50,69,51,79,47,58,40,65,73,66,53,85,76,48,36,25,42,38,28,32,30,86

Nearest PDB structures (foldseek):
  6dxi-assembly1_A  TM=6.145E-01  e=2.051E+00  Nostoc sp.
  3eee-assembly4_D  TM=4.086E-01  e=1.324E+00  Caldanaerobacter subterraneus subsp. tengcongensis
  6cww-assembly1_A  TM=3.499E-01  e=1.597E+00  Caldanaerobacter subterraneus
  3iqb-as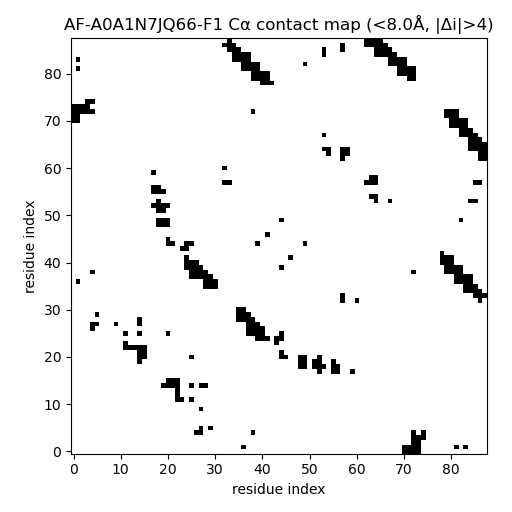sembly1_A  TM=2.949E-01  e=2.324E+00  Caldanaerobacter subterraneus subsp. tengcongensis
  3sj5-assembly2_B  TM=3.226E-01  e=3.599E+00  Caldanaerobacter subterraneus subsp. tengcongensis

Secondary structure (DSSP, 8-state):
-BPPPP-S---HHHHHHHHSS-TTTEEEEEEETTEEEEEE-TTTS-HHHHHHHHHHHHHHTT--EEEEEEE-BTT--TT-EEEEEEE-

Foldseek 3Di:
DAEAQDPDPDPLVVVCQQQVWRSVQWRDKDDDLFKIKTKGQPVRTDVVSLVCRLQSNNVVSVFGWPDWDKDAYPVNDPRIIIIITGTD

Organism: NCBI:txid453582

Mean predicted aligned error: 5.73 Å

Sequence (88 aa):
MAPPIPAGRQSKVDFEALTGIRSDAVAAITGTPNGSYVYYDPFAAPPAAVEAAPAHLCAQHGKALKESYITEPEDHMPGMKVLVITCQ